Protein AF-A0A645C5Y4-F1 (afdb_monomer_lite)

Foldseek 3Di:
DLVVVVVLVVVLVVVLVCVVVVVDFADQWADAVVPRTDDRDPDPDPPPPRSSVSNSVSSVVNVVVNLVVVQVVVCVPPHVPCSLVSDSVSVVVVVVVVVVVVVD

Structure (mmCIF, N/CA/C/O backbone):
data_AF-A0A645C5Y4-F1
#
_entry.id   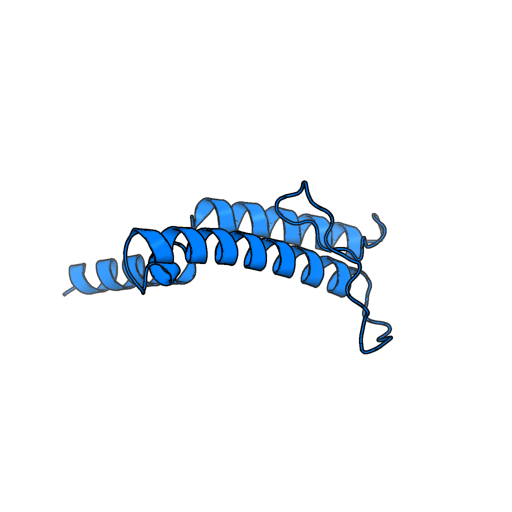AF-A0A645C5Y4-F1
#
loop_
_atom_site.group_PDB
_atom_site.id
_atom_site.type_symbol
_atom_site.label_atom_id
_atom_site.label_alt_id
_atom_site.label_comp_id
_atom_site.label_asym_id
_atom_site.label_entity_id
_atom_site.label_seq_id
_atom_site.pdbx_PDB_ins_code
_atom_site.Cartn_x
_atom_site.Cartn_y
_atom_site.Cartn_z
_atom_site.occupancy
_atom_site.B_iso_or_equiv
_atom_site.auth_seq_id
_atom_site.auth_comp_id
_atom_site.auth_asym_id
_atom_site.auth_atom_id
_atom_site.pdbx_PDB_model_num
ATOM 1 N N . MET A 1 1 ? -1.064 -2.603 11.691 1.00 69.38 1 MET A N 1
ATOM 2 C CA . MET A 1 1 ? -1.500 -2.214 10.328 1.00 69.38 1 MET A CA 1
ATOM 3 C C . MET A 1 1 ? -0.509 -1.294 9.619 1.00 69.38 1 MET A C 1
ATOM 5 O O . MET A 1 1 ? -0.209 -1.562 8.464 1.00 69.38 1 MET A O 1
ATOM 9 N N . LEU A 1 2 ? 0.083 -0.294 10.293 1.00 71.81 2 LEU A N 1
ATOM 10 C CA . LEU A 1 2 ? 1.125 0.561 9.693 1.00 71.81 2 LEU A CA 1
ATOM 11 C C . LEU A 1 2 ? 2.361 -0.224 9.204 1.00 71.81 2 LEU A C 1
ATOM 13 O O . LEU A 1 2 ? 2.830 0.015 8.099 1.00 71.81 2 LEU A O 1
ATOM 17 N N . TRP A 1 3 ? 2.835 -1.208 9.981 1.00 76.25 3 TRP A N 1
ATOM 18 C CA . TRP A 1 3 ? 3.953 -2.077 9.580 1.00 76.25 3 TRP A CA 1
ATOM 19 C C . TRP A 1 3 ? 3.647 -2.897 8.319 1.00 76.25 3 TRP A C 1
ATOM 21 O O . TRP A 1 3 ? 4.447 -2.932 7.394 1.00 76.25 3 TRP A O 1
ATOM 31 N N . TYR A 1 4 ? 2.454 -3.498 8.248 1.00 76.62 4 TYR A N 1
ATOM 32 C CA . TYR A 1 4 ? 2.002 -4.256 7.078 1.00 76.62 4 TYR A CA 1
ATOM 33 C C . TYR A 1 4 ? 1.942 -3.378 5.824 1.00 76.62 4 TYR A C 1
ATOM 35 O O . TYR A 1 4 ? 2.421 -3.788 4.773 1.00 76.62 4 TYR A O 1
ATOM 43 N N . PHE A 1 5 ? 1.422 -2.151 5.949 1.00 77.50 5 PHE A N 1
ATOM 44 C CA . PHE A 1 5 ? 1.404 -1.177 4.857 1.00 77.50 5 PHE A CA 1
ATOM 45 C C . PHE A 1 5 ? 2.816 -0.793 4.403 1.00 77.50 5 PHE A C 1
ATOM 47 O O . PHE A 1 5 ? 3.108 -0.858 3.212 1.00 77.50 5 PHE A O 1
ATOM 54 N N . GLY A 1 6 ? 3.702 -0.447 5.343 1.00 82.69 6 GLY A N 1
ATOM 55 C CA . GLY A 1 6 ? 5.082 -0.068 5.032 1.00 82.69 6 GLY A CA 1
ATOM 56 C C . GLY A 1 6 ? 5.860 -1.188 4.341 1.00 82.69 6 GLY A C 1
ATOM 57 O O . GLY A 1 6 ? 6.521 -0.947 3.333 1.00 82.69 6 GLY A O 1
ATOM 58 N N . LEU A 1 7 ? 5.718 -2.424 4.824 1.00 84.44 7 LEU A N 1
ATOM 59 C CA . LEU A 1 7 ? 6.372 -3.594 4.242 1.00 84.44 7 LEU A CA 1
ATOM 60 C C . LEU A 1 7 ? 5.828 -3.876 2.830 1.00 84.44 7 LEU A C 1
ATOM 62 O O . LEU A 1 7 ? 6.612 -4.037 1.900 1.00 84.44 7 LEU A O 1
ATOM 66 N N . ASN A 1 8 ? 4.504 -3.823 2.627 1.00 82.75 8 ASN A N 1
ATOM 67 C CA . ASN A 1 8 ? 3.892 -3.991 1.302 1.00 82.75 8 ASN A CA 1
ATOM 68 C C . ASN A 1 8 ? 4.369 -2.915 0.311 1.00 82.75 8 ASN A C 1
ATOM 70 O O . ASN A 1 8 ? 4.748 -3.236 -0.813 1.00 82.75 8 ASN A O 1
ATOM 74 N N . LEU A 1 9 ? 4.428 -1.651 0.743 1.00 83.44 9 LEU A N 1
ATOM 75 C CA . LEU A 1 9 ? 4.872 -0.534 -0.091 1.00 83.44 9 LEU A CA 1
ATOM 76 C C . LEU A 1 9 ? 6.347 -0.672 -0.483 1.00 83.44 9 LEU A C 1
ATOM 78 O O . LEU A 1 9 ? 6.689 -0.435 -1.636 1.00 83.44 9 LEU A O 1
ATOM 82 N N . LEU A 1 10 ? 7.206 -1.151 0.419 1.00 86.31 10 LEU A N 1
ATOM 83 C CA . LEU A 1 10 ? 8.612 -1.421 0.112 1.00 86.31 10 LEU A CA 1
ATOM 84 C C . LEU A 1 10 ? 8.760 -2.515 -0.961 1.00 86.31 10 LEU A C 1
ATOM 86 O O . LEU A 1 10 ? 9.517 -2.343 -1.918 1.00 86.31 10 LEU A O 1
ATOM 90 N N . PHE A 1 11 ? 7.968 -3.589 -0.876 1.00 85.81 11 PHE A N 1
ATOM 91 C CA . PHE A 1 11 ? 7.930 -4.635 -1.905 1.00 85.81 11 PHE A CA 1
ATOM 92 C C . PHE A 1 11 ? 7.375 -4.134 -3.248 1.00 85.81 11 PHE A C 1
ATOM 94 O O . PHE A 1 11 ? 7.884 -4.507 -4.309 1.00 85.81 11 PHE A O 1
ATOM 101 N N . ILE A 1 12 ? 6.331 -3.299 -3.235 1.00 86.06 12 ILE A N 1
ATOM 102 C CA . ILE A 1 12 ? 5.749 -2.695 -4.444 1.00 86.06 12 ILE A CA 1
ATOM 103 C C . ILE A 1 12 ? 6.758 -1.769 -5.120 1.00 86.06 12 ILE A C 1
ATOM 105 O O . ILE A 1 12 ? 7.022 -1.929 -6.315 1.00 86.06 12 ILE A O 1
ATOM 109 N N . THR A 1 13 ? 7.384 -0.869 -4.370 1.00 85.62 13 THR A N 1
ATOM 110 C CA . THR A 1 13 ? 8.394 0.053 -4.893 1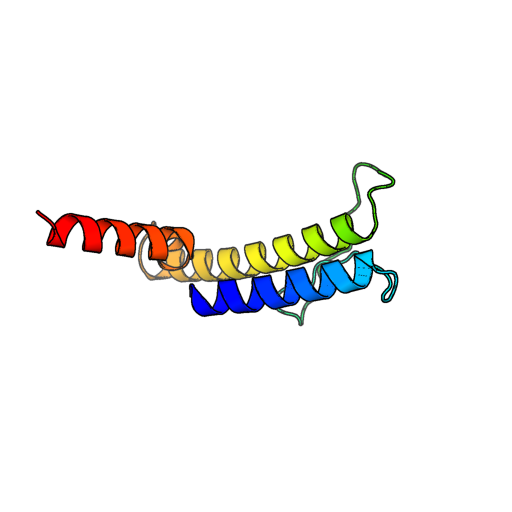.00 85.62 13 THR A CA 1
ATOM 111 C C . THR A 1 13 ? 9.602 -0.704 -5.440 1.00 85.62 13 THR A C 1
ATOM 113 O O . THR A 1 13 ? 9.993 -0.457 -6.576 1.00 85.62 13 THR A O 1
ATOM 116 N N . GLY A 1 14 ? 10.125 -1.701 -4.716 1.00 84.88 14 GLY A N 1
ATOM 117 C CA . GLY A 1 14 ? 11.255 -2.517 -5.180 1.00 84.88 14 GLY A CA 1
ATOM 118 C C . GLY A 1 14 ? 10.978 -3.230 -6.507 1.00 84.88 14 GLY A C 1
ATOM 119 O O . GLY A 1 14 ? 11.775 -3.161 -7.440 1.00 84.88 14 GLY A O 1
ATOM 120 N N . SER A 1 15 ? 9.802 -3.841 -6.641 1.00 82.69 15 SER A N 1
ATOM 121 C CA . SER A 1 15 ? 9.401 -4.484 -7.898 1.00 82.69 15 SER A CA 1
ATOM 122 C C . SER A 1 15 ? 9.159 -3.494 -9.045 1.00 82.69 15 SER A C 1
ATOM 124 O O . SER A 1 15 ? 9.403 -3.812 -10.203 1.00 82.69 15 SER A O 1
ATOM 126 N N . THR A 1 16 ? 8.687 -2.284 -8.731 1.00 84.81 16 THR A N 1
ATOM 127 C CA . THR A 1 16 ? 8.420 -1.242 -9.727 1.00 84.81 16 THR A CA 1
ATOM 128 C C . THR A 1 16 ? 9.732 -0.687 -10.249 1.00 84.81 16 THR A C 1
ATOM 130 O O . THR A 1 16 ? 9.869 -0.506 -11.454 1.00 84.81 16 THR A O 1
ATOM 133 N N . ILE A 1 17 ? 10.724 -0.515 -9.369 1.00 85.25 17 ILE A N 1
ATOM 134 C CA . ILE A 1 17 ? 12.097 -0.180 -9.752 1.00 85.25 17 ILE A CA 1
ATOM 135 C C . ILE A 1 17 ? 12.670 -1.269 -10.671 1.00 85.25 17 ILE A C 1
ATOM 137 O O . ILE A 1 17 ? 13.266 -0.947 -11.691 1.00 85.25 17 ILE A O 1
ATOM 141 N N . GLN A 1 18 ? 12.443 -2.555 -10.384 1.00 82.69 18 GLN A N 1
ATOM 142 C CA . GLN A 1 18 ? 12.911 -3.646 -11.253 1.00 82.69 18 GLN A CA 1
ATOM 143 C C . GLN A 1 18 ? 12.253 -3.653 -12.644 1.00 82.69 18 GLN A C 1
ATOM 145 O O . GLN A 1 18 ? 12.940 -3.932 -13.629 1.00 82.69 18 GLN A O 1
ATOM 150 N N . VAL A 1 19 ? 10.963 -3.312 -12.745 1.00 82.62 19 VAL A N 1
ATOM 151 C CA . VAL A 1 19 ? 10.266 -3.143 -14.036 1.00 82.62 19 VAL A CA 1
ATOM 152 C C . VAL A 1 19 ? 10.761 -1.890 -14.765 1.00 82.62 19 VAL A C 1
ATOM 154 O O . VAL A 1 19 ? 10.978 -1.937 -15.972 1.00 82.62 19 VAL A O 1
ATOM 157 N N . ALA A 1 20 ? 11.012 -0.789 -14.048 1.00 79.56 20 ALA A N 1
ATOM 158 C CA . ALA A 1 20 ? 11.582 0.433 -14.622 1.00 79.56 20 ALA A CA 1
ATOM 159 C C . ALA A 1 20 ? 13.009 0.219 -15.161 1.00 79.56 20 ALA A C 1
ATOM 161 O O . ALA A 1 20 ? 13.371 0.789 -16.184 1.00 79.56 20 ALA A O 1
ATOM 162 N N . LEU A 1 21 ? 13.795 -0.651 -14.517 1.00 83.38 21 LEU A N 1
ATOM 163 C CA . LEU A 1 21 ? 15.125 -1.080 -14.970 1.00 83.38 21 LEU A CA 1
ATOM 164 C C . LEU A 1 21 ? 15.080 -2.123 -16.106 1.00 83.38 21 LEU A C 1
ATOM 166 O O . LEU A 1 21 ? 16.127 -2.636 -16.495 1.00 83.38 21 LEU A O 1
ATOM 170 N N . GLY A 1 22 ? 13.894 -2.493 -16.606 1.00 76.94 22 GLY A N 1
ATOM 171 C CA . GLY A 1 22 ? 13.728 -3.456 -17.700 1.00 76.94 22 GLY A CA 1
ATOM 172 C C . GLY A 1 22 ? 14.086 -4.904 -17.344 1.00 76.94 22 GLY A C 1
ATOM 173 O O . GLY A 1 22 ? 14.169 -5.750 -18.230 1.00 76.94 22 GLY A O 1
ATOM 174 N N . ARG A 1 23 ?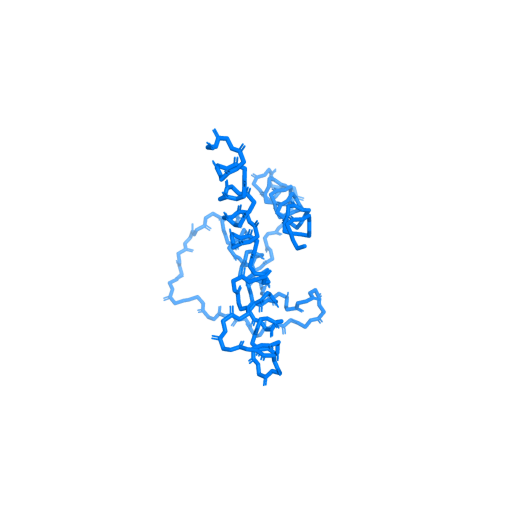 14.296 -5.221 -16.058 1.00 73.81 23 ARG A N 1
ATOM 175 C CA . ARG A 1 23 ? 14.676 -6.576 -15.609 1.00 73.81 23 ARG A CA 1
ATOM 176 C C . ARG A 1 23 ? 13.481 -7.532 -15.501 1.00 73.81 23 ARG A C 1
ATOM 178 O O . ARG A 1 23 ? 13.694 -8.728 -15.332 1.00 73.81 23 ARG A O 1
ATOM 185 N N . MET A 1 24 ? 12.248 -7.022 -15.577 1.00 66.31 24 MET A N 1
ATOM 186 C CA . MET A 1 24 ? 11.002 -7.799 -15.527 1.00 66.31 24 MET A CA 1
ATOM 187 C C . MET A 1 24 ? 9.922 -7.189 -16.426 1.00 66.31 24 MET A C 1
ATOM 189 O O . MET A 1 24 ? 9.775 -5.969 -16.490 1.00 66.31 24 MET A O 1
ATOM 193 N N . SER A 1 25 ? 9.133 -8.047 -17.078 1.00 71.88 25 SER A N 1
ATOM 194 C CA . SER A 1 25 ? 7.936 -7.654 -17.825 1.00 71.88 25 SER A CA 1
ATOM 195 C C . SER A 1 25 ? 6.812 -7.218 -16.878 1.00 71.88 25 SER A C 1
ATOM 197 O O . SER A 1 25 ? 6.608 -7.800 -15.810 1.00 71.88 25 SER A O 1
ATOM 199 N N . ALA A 1 26 ? 6.072 -6.171 -17.258 1.00 66.88 26 ALA A N 1
ATOM 200 C CA . ALA A 1 26 ? 4.929 -5.707 -16.479 1.00 66.88 26 ALA A CA 1
ATOM 201 C C . ALA A 1 26 ? 3.799 -6.742 -16.519 1.00 66.88 26 ALA A C 1
ATOM 203 O O . ALA A 1 26 ? 3.398 -7.196 -17.587 1.00 66.88 26 ALA A O 1
ATOM 204 N N . MET A 1 27 ? 3.275 -7.097 -15.345 1.00 66.69 27 MET A N 1
ATOM 205 C CA . MET A 1 27 ? 2.097 -7.953 -15.192 1.00 66.69 27 MET A CA 1
ATOM 206 C C . MET A 1 27 ? 0.857 -7.061 -14.997 1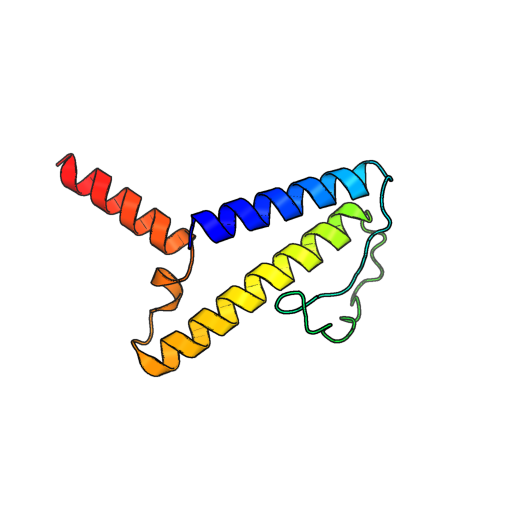.00 66.69 27 MET A C 1
ATOM 208 O O . MET A 1 27 ? 0.724 -6.467 -13.924 1.00 66.69 27 MET A O 1
ATOM 212 N N . PRO A 1 28 ? -0.040 -6.923 -15.995 1.00 66.94 28 PRO A N 1
ATOM 213 C CA . PRO A 1 28 ? -1.138 -5.958 -15.962 1.00 66.94 28 PRO A CA 1
ATOM 214 C C . PRO A 1 28 ? -2.440 -6.552 -15.393 1.00 66.94 28 PRO A C 1
ATOM 216 O O . PRO A 1 28 ? -3.509 -6.411 -15.980 1.00 66.94 28 PRO A O 1
ATOM 219 N N . TYR A 1 29 ? -2.373 -7.276 -14.276 1.00 67.62 29 TYR A N 1
ATOM 220 C CA . TYR A 1 29 ? -3.565 -7.864 -13.656 1.00 67.62 29 TYR A CA 1
ATOM 221 C C . TYR A 1 29 ? -3.572 -7.673 -12.137 1.00 67.62 29 TYR A C 1
ATOM 223 O O . TYR A 1 29 ? -2.538 -7.730 -11.469 1.00 67.62 29 TYR A O 1
ATOM 231 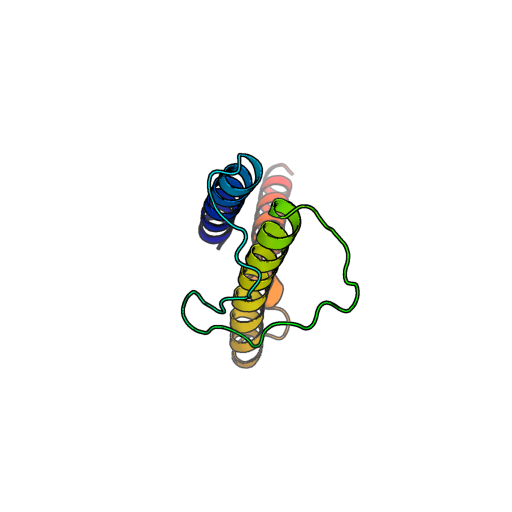N N . ILE A 1 30 ? -4.765 -7.458 -11.577 1.00 69.44 30 ILE A N 1
ATOM 232 C CA . ILE A 1 30 ? -4.979 -7.363 -10.131 1.00 69.44 30 ILE A CA 1
ATOM 233 C C . ILE A 1 30 ? -5.025 -8.778 -9.546 1.00 69.44 30 ILE A C 1
ATOM 235 O O . ILE A 1 30 ? -5.842 -9.601 -9.955 1.00 69.44 30 ILE A O 1
ATOM 239 N N . ARG A 1 31 ? -4.192 -9.052 -8.538 1.00 69.69 31 ARG A N 1
ATOM 240 C CA . ARG A 1 31 ? -4.320 -10.250 -7.696 1.00 69.69 31 ARG A CA 1
ATOM 241 C C . ARG A 1 31 ? -4.898 -9.871 -6.349 1.00 69.69 31 ARG A C 1
ATOM 243 O O . ARG A 1 31 ? -4.187 -9.342 -5.503 1.00 69.69 31 ARG A O 1
ATOM 250 N N . LEU A 1 32 ? -6.158 -10.196 -6.111 1.00 68.31 32 LEU A N 1
ATOM 251 C CA . LEU A 1 32 ? -6.733 -10.039 -4.789 1.00 68.31 32 LEU A CA 1
ATOM 252 C C . LEU A 1 32 ? -6.059 -11.009 -3.804 1.00 68.31 32 LEU A C 1
ATOM 254 O O . LEU A 1 32 ? -6.012 -12.215 -4.045 1.00 68.31 32 LEU A O 1
ATOM 258 N N . PHE A 1 33 ? -5.528 -10.473 -2.696 1.00 62.56 33 PHE A N 1
ATOM 259 C CA . PHE A 1 33 ? -4.876 -11.251 -1.630 1.00 62.56 33 PHE A CA 1
ATOM 260 C C . PHE A 1 33 ? -3.782 -12.208 -2.133 1.00 62.56 33 PHE A C 1
ATOM 262 O O . PHE A 1 33 ? -3.598 -13.281 -1.573 1.00 62.56 33 PHE A O 1
ATOM 269 N N . ILE A 1 34 ? -3.057 -11.849 -3.200 1.00 61.81 34 ILE A N 1
ATOM 270 C CA . ILE A 1 34 ? -2.034 -12.707 -3.832 1.00 61.81 34 ILE A CA 1
ATOM 271 C C . ILE A 1 34 ? -2.593 -13.972 -4.534 1.00 61.81 34 ILE A C 1
ATOM 273 O O . ILE A 1 34 ? -1.919 -14.484 -5.427 1.00 61.81 34 ILE A O 1
ATOM 277 N N . ALA A 1 35 ? -3.802 -14.440 -4.190 1.00 52.88 35 ALA A N 1
ATOM 278 C CA . ALA A 1 35 ? -4.333 -15.761 -4.545 1.00 52.88 35 ALA A CA 1
ATOM 279 C C . ALA A 1 35 ? -5.466 -15.757 -5.588 1.00 52.88 35 ALA A C 1
ATOM 281 O O . ALA A 1 35 ? -5.596 -16.726 -6.331 1.00 52.88 35 ALA A O 1
ATOM 282 N N . ILE A 1 36 ? -6.277 -14.697 -5.677 1.00 67.38 36 ILE A N 1
ATOM 283 C CA . ILE A 1 36 ? -7.432 -14.659 -6.588 1.00 67.38 36 ILE A CA 1
ATOM 284 C C . ILE A 1 36 ? -7.128 -13.668 -7.723 1.00 67.38 36 ILE A C 1
ATOM 286 O O . ILE A 1 36 ? -7.111 -12.458 -7.473 1.00 67.38 36 ILE A O 1
ATOM 290 N N . PRO A 1 37 ? -6.850 -14.125 -8.959 1.00 63.66 37 PRO A N 1
ATOM 291 C CA . PRO A 1 37 ? -6.738 -13.225 -10.100 1.00 63.66 37 PRO A CA 1
ATOM 292 C C . PRO A 1 37 ? -8.119 -12.627 -10.384 1.00 63.66 37 PRO A C 1
ATOM 294 O O . PRO A 1 37 ? -9.073 -13.352 -10.660 1.00 63.66 37 PRO A O 1
ATOM 297 N N . LEU A 1 38 ? -8.244 -11.305 -10.270 1.00 65.81 38 LEU A N 1
ATOM 298 C CA . LEU A 1 38 ? -9.468 -10.615 -10.662 1.00 65.81 38 LEU A CA 1
ATOM 299 C C . LEU A 1 38 ? -9.471 -10.440 -12.187 1.00 65.81 38 LEU A C 1
ATOM 301 O O . LEU A 1 38 ? -8.407 -10.325 -12.798 1.00 65.81 38 LEU A O 1
ATOM 305 N N . PHE A 1 39 ? -10.669 -10.432 -12.778 1.00 58.91 39 PHE A N 1
ATOM 306 C CA . PHE A 1 39 ? -10.908 -10.262 -14.214 1.00 58.91 39 PHE A CA 1
ATOM 307 C C . PHE A 1 39 ? -10.018 -9.147 -14.802 1.00 58.91 39 PHE A C 1
ATOM 309 O O . PHE A 1 39 ? -9.886 -8.101 -14.154 1.00 58.91 39 PHE A O 1
ATOM 316 N N . PRO A 1 40 ? -9.396 -9.341 -15.984 1.00 64.56 40 PRO A N 1
ATOM 317 C CA . PRO A 1 40 ? -8.579 -8.306 -16.608 1.00 64.56 40 PRO A CA 1
ATOM 318 C C . PRO A 1 40 ? -9.437 -7.055 -16.779 1.00 64.56 40 PRO A C 1
ATOM 320 O O . PRO A 1 40 ? -10.429 -7.066 -17.506 1.00 64.56 40 PRO A O 1
ATOM 323 N N . LEU A 1 41 ? -9.097 -5.995 -16.044 1.00 64.12 41 LEU A N 1
ATOM 324 C CA . LEU A 1 41 ? -9.868 -4.766 -16.096 1.00 64.12 41 LEU A CA 1
ATOM 325 C C . LEU A 1 41 ? -9.662 -4.162 -17.492 1.00 64.12 41 LEU A C 1
ATOM 327 O O . LEU A 1 41 ? -8.511 -3.876 -17.837 1.00 64.12 41 LEU A O 1
ATOM 331 N N . PRO A 1 42 ? -10.721 -3.996 -18.306 1.00 64.00 42 PRO A N 1
ATOM 332 C CA . PRO A 1 42 ? -10.567 -3.433 -19.636 1.00 64.00 42 PRO A CA 1
ATOM 333 C C . PRO A 1 42 ? -10.023 -2.011 -19.493 1.00 64.00 42 PRO A C 1
ATOM 335 O O . PRO A 1 42 ? -10.631 -1.162 -18.838 1.00 64.00 42 PRO A O 1
ATOM 338 N N . GLN A 1 43 ? -8.845 -1.755 -20.062 1.00 63.84 43 GLN A N 1
ATOM 339 C CA . GLN A 1 43 ? -8.300 -0.406 -20.108 1.00 63.84 43 GLN A CA 1
ATOM 340 C C . GLN A 1 43 ? -9.195 0.455 -21.000 1.00 63.84 43 GLN A C 1
ATOM 342 O O . GLN A 1 43 ? -9.249 0.258 -22.209 1.00 63.84 43 GLN A O 1
ATOM 347 N N . LEU A 1 44 ? -9.890 1.417 -20.387 1.00 66.06 44 LEU A N 1
ATOM 348 C CA . LEU A 1 44 ? -10.798 2.331 -21.085 1.00 66.06 44 LEU A CA 1
ATOM 349 C C . LEU A 1 44 ? -10.058 3.290 -22.037 1.00 66.06 44 LEU A C 1
ATOM 351 O O . LEU A 1 44 ? -10.654 3.802 -22.977 1.00 66.06 44 LEU A O 1
ATOM 355 N N . LEU A 1 45 ? -8.759 3.512 -21.802 1.00 64.00 45 LEU A N 1
ATOM 356 C CA . LEU A 1 45 ? -7.845 4.167 -22.732 1.00 64.00 45 LEU A CA 1
ATOM 357 C C . LEU A 1 45 ? -6.682 3.212 -23.043 1.00 64.00 45 LEU A C 1
ATOM 359 O O . LEU A 1 45 ? -5.999 2.792 -22.098 1.00 64.00 45 LEU A O 1
ATOM 363 N N . PRO A 1 46 ? -6.382 2.932 -24.326 1.00 61.91 46 PRO A N 1
ATOM 364 C CA . PRO A 1 46 ? -5.125 2.323 -24.746 1.00 61.91 46 PRO A CA 1
ATOM 365 C C . PRO A 1 46 ? -4.016 3.379 -24.646 1.00 61.91 46 PRO A C 1
ATOM 367 O O . PRO A 1 46 ? -3.426 3.795 -25.635 1.00 61.91 46 PRO A O 1
ATOM 370 N N . ALA A 1 47 ? -3.790 3.898 -23.442 1.00 58.06 47 ALA A N 1
ATOM 371 C CA . ALA A 1 47 ? -2.672 4.778 -23.186 1.00 58.06 47 ALA A CA 1
ATOM 372 C C . ALA A 1 47 ? -1.415 3.910 -23.142 1.00 58.06 47 ALA A C 1
ATOM 374 O O . ALA A 1 47 ? -1.321 2.986 -22.330 1.00 58.06 47 ALA A O 1
ATOM 375 N N . GLU A 1 48 ? -0.455 4.244 -23.995 1.00 64.19 48 GLU A N 1
ATOM 376 C CA . GLU A 1 48 ? 0.946 3.809 -24.013 1.00 64.19 48 GLU A CA 1
ATOM 377 C C . GLU A 1 48 ? 1.707 4.268 -22.750 1.00 64.19 48 GLU A C 1
ATOM 379 O O . GLU A 1 48 ? 2.819 4.792 -22.784 1.00 64.19 48 GLU A O 1
ATOM 384 N N . ALA A 1 49 ? 1.075 4.091 -21.589 1.00 67.44 49 ALA A N 1
ATOM 385 C CA . ALA A 1 49 ? 1.647 4.399 -20.302 1.00 67.44 49 ALA A CA 1
ATOM 386 C C . ALA A 1 49 ? 2.871 3.504 -20.075 1.00 67.44 49 ALA A C 1
ATOM 388 O O . ALA A 1 49 ? 2.846 2.306 -20.384 1.00 67.44 49 ALA A O 1
ATOM 389 N N . PRO A 1 50 ? 3.947 4.058 -19.501 1.00 75.38 50 PRO A N 1
ATOM 390 C CA . PRO A 1 50 ? 5.160 3.298 -19.302 1.00 75.38 50 PRO A CA 1
ATOM 391 C C . PRO A 1 50 ? 4.882 2.104 -18.380 1.00 75.38 50 PRO A C 1
ATOM 393 O O . PRO A 1 50 ? 4.188 2.216 -17.366 1.00 75.38 50 PRO A O 1
ATOM 396 N N . ALA A 1 51 ? 5.434 0.944 -18.740 1.00 78.44 51 ALA A N 1
ATOM 397 C CA . ALA A 1 51 ? 5.117 -0.354 -18.141 1.00 78.44 51 ALA A CA 1
ATOM 398 C C . ALA A 1 51 ? 5.267 -0.385 -16.603 1.00 78.44 51 ALA A C 1
ATOM 400 O O . ALA A 1 51 ? 4.521 -1.083 -15.910 1.00 78.44 51 ALA A O 1
ATOM 401 N N . PHE A 1 52 ? 6.183 0.421 -16.051 1.00 78.38 52 PHE A N 1
ATOM 402 C CA . PHE A 1 52 ? 6.360 0.568 -14.605 1.00 78.38 52 PHE A CA 1
ATOM 403 C C . PHE A 1 52 ? 5.129 1.181 -13.922 1.00 78.38 52 PHE A C 1
ATOM 405 O O . PHE A 1 52 ? 4.761 0.750 -12.832 1.00 78.38 52 PHE A O 1
ATOM 412 N N . LEU A 1 53 ? 4.479 2.160 -14.557 1.00 79.81 53 LEU A N 1
ATOM 413 C CA . LEU A 1 53 ? 3.350 2.898 -13.994 1.00 79.81 53 LEU A CA 1
ATOM 414 C C . LEU A 1 53 ? 2.095 2.023 -13.967 1.00 79.81 53 LEU A C 1
ATOM 416 O O . LEU A 1 53 ? 1.349 2.035 -12.988 1.00 79.81 53 LEU A O 1
ATOM 420 N N . MET A 1 54 ? 1.918 1.204 -15.006 1.00 78.69 54 MET A N 1
ATOM 421 C CA . MET A 1 54 ? 0.871 0.183 -15.064 1.00 78.69 54 MET A CA 1
ATOM 422 C C . MET A 1 54 ? 1.069 -0.855 -13.958 1.00 78.69 54 MET A C 1
ATOM 424 O O . MET A 1 54 ? 0.166 -1.125 -13.174 1.00 78.69 54 MET A O 1
ATOM 428 N N . HIS A 1 55 ? 2.280 -1.390 -13.819 1.00 79.75 55 HIS A N 1
ATOM 429 C CA . HIS A 1 55 ? 2.574 -2.368 -12.774 1.00 79.75 55 HIS A CA 1
ATOM 430 C C . HIS A 1 55 ? 2.415 -1.792 -11.352 1.00 79.75 55 HIS A C 1
ATOM 432 O O . HIS A 1 55 ? 1.889 -2.463 -10.459 1.00 79.75 55 HIS A O 1
ATOM 438 N N . LEU A 1 56 ? 2.823 -0.537 -11.141 1.00 84.00 56 LEU A N 1
ATOM 439 C CA . LEU A 1 56 ? 2.659 0.181 -9.879 1.00 84.00 56 LEU A CA 1
ATOM 440 C C . LEU A 1 56 ? 1.178 0.318 -9.510 1.00 84.00 56 LEU A C 1
ATOM 442 O O . LEU A 1 56 ? 0.778 -0.050 -8.402 1.00 84.00 56 LEU A O 1
ATOM 446 N N . SER A 1 57 ? 0.364 0.820 -10.441 1.00 82.06 57 SER A N 1
ATOM 447 C CA . SER A 1 57 ? -1.051 1.103 -10.199 1.00 82.06 57 SER A CA 1
ATOM 448 C C . SER A 1 57 ? -1.832 -0.167 -9.867 1.00 82.06 57 SER A C 1
ATOM 450 O O . SER A 1 57 ? -2.546 -0.182 -8.864 1.00 82.06 57 SER A O 1
ATOM 452 N N . TYR A 1 58 ? -1.619 -1.266 -10.600 1.00 80.44 58 TYR A N 1
ATOM 453 C CA . TYR A 1 58 ? -2.270 -2.551 -10.320 1.00 80.44 58 TYR A CA 1
ATOM 454 C C . TYR A 1 58 ? -1.953 -3.095 -8.918 1.00 80.44 58 TYR A C 1
ATOM 456 O O . TYR A 1 58 ? -2.840 -3.606 -8.226 1.00 80.44 58 TYR A O 1
ATOM 464 N N . ARG A 1 59 ? -0.707 -2.947 -8.454 1.00 82.44 59 ARG A N 1
ATOM 465 C CA . ARG A 1 59 ? -0.288 -3.405 -7.119 1.00 82.44 59 ARG A CA 1
ATOM 466 C C . ARG A 1 59 ? -0.849 -2.538 -6.000 1.00 82.44 59 ARG A C 1
ATOM 468 O O . ARG A 1 59 ? -1.301 -3.072 -4.987 1.00 82.44 59 ARG A O 1
ATOM 475 N N . PHE A 1 60 ? -0.873 -1.223 -6.197 1.00 82.81 60 PHE A N 1
ATOM 476 C CA . PHE A 1 60 ? -1.535 -0.310 -5.268 1.00 82.81 60 PHE A CA 1
ATOM 477 C C . PHE A 1 60 ? -3.034 -0.590 -5.174 1.00 82.81 60 PHE A C 1
ATOM 479 O O . PHE A 1 60 ? -3.575 -0.639 -4.069 1.00 82.81 60 PHE A O 1
ATOM 486 N N . TYR A 1 61 ? -3.692 -0.848 -6.305 1.00 83.25 61 TYR A N 1
ATOM 487 C CA . TYR A 1 61 ? -5.118 -1.163 -6.332 1.00 83.25 61 TYR A CA 1
ATOM 488 C C . TYR A 1 61 ? -5.433 -2.454 -5.574 1.00 83.25 61 TYR A C 1
ATOM 490 O O . TYR A 1 61 ? -6.357 -2.491 -4.766 1.00 83.25 61 TYR A O 1
ATOM 498 N N . SER A 1 62 ? -4.617 -3.494 -5.765 1.00 82.69 62 SER A N 1
ATOM 499 C CA . SER A 1 62 ? -4.712 -4.745 -5.004 1.00 82.69 62 SER A CA 1
ATOM 500 C C . SER A 1 62 ? -4.600 -4.522 -3.489 1.00 82.69 62 SER A C 1
ATOM 502 O O . SER A 1 62 ? -5.339 -5.124 -2.707 1.00 82.69 62 SER A O 1
ATOM 504 N N . MET A 1 63 ? -3.666 -3.666 -3.068 1.00 80.50 63 MET A N 1
ATOM 505 C CA . MET A 1 63 ? -3.409 -3.361 -1.660 1.00 80.50 63 MET A CA 1
ATOM 506 C C . MET A 1 63 ? -4.553 -2.545 -1.036 1.00 80.50 63 MET A C 1
ATOM 508 O O . MET A 1 63 ? -5.005 -2.847 0.067 1.00 80.50 63 MET A O 1
ATOM 512 N N . MET A 1 64 ? -5.092 -1.574 -1.776 1.00 81.44 64 MET A N 1
ATOM 513 C CA . MET A 1 64 ? -6.298 -0.832 -1.396 1.00 81.44 64 MET A CA 1
ATOM 514 C C . MET A 1 64 ? -7.495 -1.777 -1.240 1.00 81.44 64 MET A C 1
ATOM 516 O O . MET A 1 64 ? -8.103 -1.806 -0.171 1.00 81.44 64 MET A O 1
ATOM 520 N N . LEU A 1 65 ? -7.771 -2.615 -2.247 1.00 83.25 65 LEU A N 1
ATOM 521 C CA . LEU A 1 65 ? -8.927 -3.516 -2.261 1.00 83.25 65 LEU A CA 1
ATOM 522 C C . LEU A 1 65 ? -8.945 -4.460 -1.051 1.00 83.25 65 LEU A C 1
ATOM 524 O O . LEU A 1 65 ? -9.984 -4.621 -0.410 1.00 83.25 65 LEU A O 1
ATOM 528 N N . SER A 1 66 ? -7.801 -5.059 -0.703 1.00 82.25 66 SER A N 1
ATOM 529 C CA . SER A 1 66 ? -7.713 -5.971 0.444 1.00 82.25 66 SER A CA 1
ATOM 530 C C . SER A 1 66 ? -7.998 -5.251 1.766 1.00 82.25 66 SER A C 1
ATOM 532 O O . SER A 1 66 ? -8.745 -5.771 2.598 1.00 82.25 66 SER A O 1
ATOM 534 N N . THR A 1 67 ? -7.491 -4.025 1.944 1.00 79.75 67 THR A N 1
ATOM 535 C CA . THR A 1 67 ? -7.782 -3.221 3.143 1.00 79.75 67 THR A CA 1
ATOM 536 C C . THR A 1 67 ? -9.238 -2.765 3.202 1.00 79.75 67 THR A C 1
ATOM 538 O O . THR A 1 67 ? -9.827 -2.775 4.284 1.00 79.75 67 THR A O 1
ATOM 541 N N . THR A 1 68 ? -9.852 -2.440 2.061 1.00 82.56 68 THR A N 1
ATOM 542 C CA . THR A 1 68 ? -11.273 -2.085 1.976 1.00 82.56 68 THR A CA 1
ATOM 543 C C . THR A 1 68 ? -12.161 -3.271 2.334 1.00 82.56 68 THR A C 1
ATOM 545 O O . THR A 1 68 ? -13.095 -3.101 3.111 1.00 82.56 68 THR A O 1
ATOM 548 N N . ILE A 1 69 ? -11.854 -4.477 1.847 1.00 85.69 69 ILE A N 1
ATOM 549 C CA . ILE A 1 69 ? -12.618 -5.689 2.184 1.00 85.69 69 ILE A CA 1
ATOM 550 C C . ILE A 1 69 ? -12.562 -5.956 3.691 1.00 85.69 69 ILE A C 1
ATOM 552 O O . ILE A 1 69 ? -13.607 -6.120 4.319 1.00 85.69 69 ILE A O 1
ATOM 556 N N . ILE A 1 70 ? -11.368 -5.922 4.295 1.00 84.56 70 ILE A N 1
ATOM 557 C CA . ILE A 1 70 ? -11.212 -6.100 5.750 1.00 84.56 70 ILE A CA 1
ATOM 558 C C . ILE A 1 70 ? -11.999 -5.022 6.510 1.00 84.56 70 ILE A C 1
ATOM 560 O O . ILE A 1 70 ? -12.705 -5.327 7.473 1.00 84.56 70 ILE A O 1
ATOM 564 N N . ALA A 1 71 ? -11.913 -3.765 6.068 1.00 79.38 71 ALA A N 1
ATOM 565 C CA . ALA A 1 71 ? -12.615 -2.652 6.695 1.00 79.38 71 ALA A CA 1
ATOM 566 C C . ALA A 1 71 ? -14.144 -2.790 6.604 1.00 79.38 71 ALA A C 1
ATOM 568 O O . ALA A 1 71 ? -14.828 -2.526 7.592 1.00 79.38 71 ALA A O 1
ATOM 569 N N . VAL A 1 72 ? -14.684 -3.229 5.462 1.00 85.69 72 VAL A N 1
ATOM 570 C CA . VAL A 1 72 ? -16.126 -3.458 5.264 1.00 85.69 72 VAL A CA 1
ATOM 571 C C . VAL A 1 72 ? -16.620 -4.594 6.157 1.00 85.69 72 VAL A C 1
ATOM 573 O O . VAL A 1 72 ? -17.632 -4.431 6.842 1.00 85.69 72 VAL A O 1
ATOM 576 N N . VAL A 1 73 ? -15.884 -5.709 6.214 1.00 86.44 73 VAL A N 1
ATOM 577 C CA . VAL A 1 73 ? -16.237 -6.856 7.066 1.00 86.44 73 VAL A CA 1
ATOM 578 C C . VAL A 1 73 ? -16.262 -6.446 8.541 1.00 86.44 73 VAL A C 1
ATOM 580 O O . VAL A 1 73 ? -17.261 -6.676 9.223 1.00 86.44 73 VAL A O 1
ATOM 583 N N . LEU A 1 74 ? -15.222 -5.761 9.033 1.00 81.38 74 LEU A N 1
ATOM 584 C CA . LEU A 1 74 ? -15.201 -5.280 10.421 1.00 81.38 74 LEU A CA 1
ATOM 585 C C . LEU A 1 74 ? -16.275 -4.214 10.688 1.00 81.38 74 LEU A C 1
ATOM 587 O O . LEU A 1 74 ? -16.831 -4.170 11.788 1.00 81.38 74 LEU A O 1
ATOM 591 N N . SER A 1 75 ? -16.582 -3.353 9.710 1.00 82.38 75 SER A N 1
ATOM 592 C CA . SER A 1 75 ? -17.597 -2.301 9.862 1.00 82.38 75 SER A CA 1
ATOM 593 C C . SER A 1 75 ? -18.991 -2.880 10.075 1.00 82.38 75 SER A C 1
ATOM 595 O O . SER A 1 75 ? -19.803 -2.263 10.763 1.00 82.38 75 SER A O 1
ATOM 597 N N . ARG A 1 76 ? -19.273 -4.053 9.497 1.00 81.44 76 ARG A N 1
ATOM 598 C CA . ARG A 1 76 ? -20.549 -4.757 9.662 1.00 81.44 76 ARG A CA 1
ATOM 599 C C . ARG A 1 76 ? -20.736 -5.344 11.064 1.00 81.44 76 ARG A C 1
ATOM 601 O O . ARG A 1 76 ? -21.877 -5.540 11.465 1.00 81.44 76 ARG A O 1
ATOM 608 N N . ILE A 1 77 ? -19.644 -5.634 11.774 1.00 84.31 77 ILE A N 1
ATOM 609 C CA . ILE A 1 77 ? -19.653 -6.347 13.061 1.00 84.31 77 ILE A CA 1
ATOM 610 C C . ILE A 1 77 ? -19.525 -5.382 14.247 1.00 84.31 77 ILE A C 1
ATOM 612 O O . ILE A 1 77 ? -20.228 -5.542 15.238 1.00 84.31 77 ILE A O 1
ATOM 616 N N . TYR A 1 78 ? -18.639 -4.382 14.165 1.00 74.88 78 TYR A N 1
ATOM 617 C CA . TYR A 1 78 ? -18.257 -3.578 15.333 1.00 74.88 78 TYR A CA 1
ATOM 618 C C . TYR A 1 78 ? -18.926 -2.197 15.390 1.00 74.88 78 TYR A C 1
ATOM 620 O O . TYR A 1 78 ? -19.725 -1.929 16.284 1.00 74.88 78 TYR A O 1
ATOM 628 N N . ARG A 1 79 ? -18.567 -1.268 14.493 1.00 71.75 79 ARG A N 1
ATOM 629 C CA . ARG A 1 79 ? -19.048 0.130 14.509 1.00 71.75 79 ARG A CA 1
ATOM 630 C C . ARG A 1 79 ? -18.953 0.759 13.108 1.00 71.75 79 ARG A C 1
ATOM 632 O O . ARG A 1 79 ? -17.968 0.499 12.413 1.00 71.75 79 ARG A O 1
ATOM 639 N N . PRO A 1 80 ? -19.857 1.691 12.735 1.00 62.34 80 PRO A N 1
ATOM 640 C CA . PRO A 1 80 ? -19.938 2.305 11.395 1.00 62.34 80 PRO A CA 1
ATOM 641 C C . PRO A 1 80 ? -18.788 3.275 11.016 1.00 62.34 80 PRO A C 1
ATOM 643 O O . PRO A 1 80 ? -18.934 4.108 10.127 1.00 62.34 80 PRO A O 1
ATOM 646 N N . ARG A 1 81 ? -17.626 3.204 11.680 1.00 71.00 81 ARG A N 1
ATOM 647 C CA . ARG A 1 81 ? -16.438 4.051 11.429 1.00 71.00 81 ARG A CA 1
ATOM 648 C C . ARG A 1 81 ? -15.118 3.297 11.647 1.00 71.00 81 ARG A C 1
ATOM 650 O O . ARG A 1 81 ? -14.076 3.912 11.874 1.00 71.00 81 ARG A O 1
ATOM 657 N N . ILE A 1 82 ? -15.121 1.965 11.591 1.00 7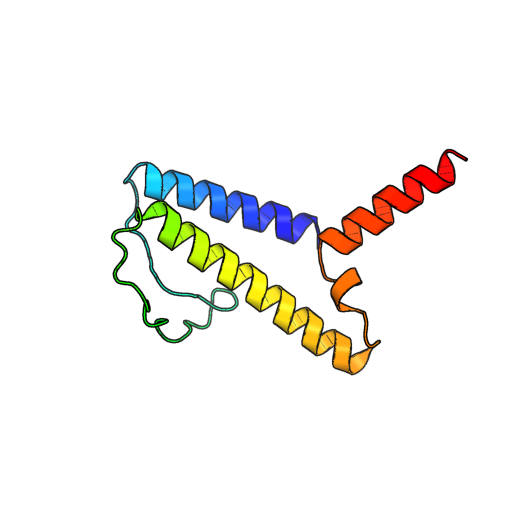6.12 82 ILE A N 1
ATOM 658 C CA . ILE A 1 82 ? -13.904 1.184 11.872 1.00 76.12 82 ILE A CA 1
ATOM 659 C C . ILE A 1 82 ? -12.867 1.245 10.744 1.00 76.12 82 ILE A C 1
ATOM 661 O O . ILE A 1 82 ? -11.687 0.976 10.962 1.00 76.12 82 ILE A O 1
ATOM 665 N N . TRP A 1 83 ? -13.287 1.706 9.563 1.00 70.00 83 TRP A N 1
ATOM 666 C CA . TRP A 1 83 ? -12.419 2.006 8.427 1.00 70.00 83 TRP A CA 1
ATOM 667 C C . TRP A 1 83 ? -11.211 2.892 8.792 1.00 70.00 83 TRP A C 1
ATOM 669 O O . TRP A 1 83 ? -10.128 2.699 8.253 1.00 70.00 83 TRP A O 1
ATOM 679 N N . CYS A 1 84 ? -11.345 3.789 9.776 1.00 72.12 84 CYS A N 1
ATOM 680 C CA . CYS A 1 84 ? -10.306 4.706 10.234 1.00 72.12 84 CYS A CA 1
ATOM 681 C C . CYS A 1 84 ? -9.313 4.004 11.165 1.00 72.12 84 CYS A C 1
ATOM 683 O O . CYS A 1 84 ? -8.151 4.383 11.200 1.00 72.12 84 CYS A O 1
ATOM 685 N N . ALA A 1 85 ? -9.746 2.982 11.906 1.00 70.12 85 ALA A N 1
ATOM 686 C CA . ALA A 1 85 ? -8.873 2.204 12.783 1.00 70.12 85 ALA A CA 1
ATOM 687 C C . ALA A 1 85 ? -8.054 1.165 11.997 1.00 70.12 85 ALA A C 1
ATOM 689 O O . ALA A 1 85 ? -6.913 0.871 12.348 1.00 70.12 85 ALA A O 1
ATOM 690 N N . VAL A 1 86 ? -8.627 0.631 10.914 1.00 73.19 86 VAL A N 1
ATOM 691 C CA . VAL A 1 86 ? -7.946 -0.309 10.011 1.00 73.19 86 VAL A CA 1
ATOM 692 C C . VAL A 1 86 ? -7.040 0.426 9.015 1.00 73.19 86 VAL A C 1
ATOM 694 O O . VAL A 1 86 ? -5.973 -0.085 8.667 1.00 73.19 86 VAL A O 1
ATOM 697 N N . CYS A 1 87 ? -7.416 1.640 8.592 1.00 75.19 87 CYS A N 1
ATOM 698 C CA . CYS A 1 87 ? -6.613 2.454 7.685 1.00 75.19 87 CYS A CA 1
ATOM 699 C C . CYS A 1 87 ? -5.311 2.940 8.359 1.00 75.19 87 CYS A C 1
ATOM 701 O O . CYS A 1 87 ? -5.352 3.519 9.451 1.00 75.19 87 CYS A O 1
ATOM 703 N N . PRO A 1 88 ? -4.143 2.787 7.704 1.00 72.25 88 PRO A N 1
ATOM 704 C CA . PRO A 1 88 ? -2.862 3.242 8.246 1.00 72.25 88 PRO A CA 1
ATOM 705 C C . PRO A 1 88 ? -2.828 4.755 8.511 1.00 72.25 88 PRO A C 1
ATOM 707 O O . PRO A 1 88 ? -2.202 5.178 9.481 1.00 72.25 88 PRO A O 1
ATOM 710 N N . VAL A 1 89 ? -3.546 5.559 7.716 1.00 79.06 89 VAL A N 1
ATOM 711 C CA . VAL A 1 89 ? -3.644 7.018 7.904 1.00 79.06 89 VAL A CA 1
ATOM 712 C C . VAL A 1 89 ? -4.338 7.355 9.221 1.00 79.06 89 VAL A C 1
ATOM 714 O O . VAL A 1 89 ? -3.850 8.192 9.971 1.00 79.06 89 VAL A O 1
ATOM 717 N N . GLY A 1 90 ? -5.425 6.660 9.564 1.00 78.81 90 GLY A N 1
ATOM 718 C CA . GLY A 1 90 ? -6.112 6.905 10.832 1.00 78.81 90 GLY A CA 1
ATOM 719 C C . GLY A 1 90 ? -5.300 6.440 12.045 1.00 78.81 90 GLY A C 1
ATOM 720 O O . GLY A 1 90 ? -5.319 7.099 13.085 1.00 78.81 90 GLY A O 1
ATOM 721 N N . SER A 1 91 ? -4.503 5.374 11.912 1.00 79.56 91 SER A N 1
ATOM 722 C CA . SER A 1 91 ? -3.548 4.978 12.959 1.00 79.56 91 SER A CA 1
ATOM 723 C C . SER A 1 91 ? -2.432 6.015 13.153 1.00 79.56 91 SER A C 1
ATOM 725 O O . SER A 1 91 ? -2.017 6.242 14.289 1.00 79.56 91 SER A O 1
ATOM 727 N N . LEU A 1 92 ? -1.961 6.651 12.074 1.00 81.94 92 LEU A N 1
ATOM 728 C CA . LEU A 1 92 ? -0.987 7.743 12.139 1.00 81.94 92 LEU A CA 1
ATOM 729 C C . LEU A 1 92 ? -1.595 8.986 12.793 1.00 81.94 92 LEU A C 1
ATOM 731 O O . LEU A 1 92 ? -1.026 9.488 13.758 1.00 81.94 92 LEU A O 1
ATOM 735 N N . SER A 1 93 ? -2.764 9.444 12.334 1.00 82.81 93 SER A N 1
ATOM 736 C CA . SER A 1 93 ? -3.441 10.622 12.896 1.00 82.81 93 SER A CA 1
ATOM 737 C C . SER A 1 93 ? -3.707 10.482 14.394 1.00 82.81 93 SER A C 1
ATOM 739 O O . SER A 1 93 ? -3.432 11.418 15.139 1.00 82.81 93 SER A O 1
ATOM 741 N N . ASN A 1 94 ? -4.150 9.309 14.862 1.00 80.81 94 ASN A N 1
ATOM 742 C CA . ASN A 1 94 ? -4.331 9.066 16.298 1.00 80.81 94 ASN A CA 1
ATOM 743 C C . ASN A 1 94 ? -3.018 9.197 17.084 1.00 80.81 94 ASN A C 1
ATOM 745 O O . ASN A 1 94 ? -3.006 9.793 18.158 1.00 80.81 94 ASN A O 1
ATOM 749 N N . LYS A 1 95 ? -1.904 8.695 16.536 1.00 82.25 95 LYS A N 1
ATOM 750 C CA . LYS A 1 95 ? -0.589 8.789 17.181 1.00 82.25 95 LYS A CA 1
ATOM 751 C C . LYS A 1 95 ? -0.048 10.223 17.200 1.00 82.25 95 LYS A C 1
ATOM 753 O O . LYS A 1 95 ? 0.545 10.637 18.191 1.00 82.25 95 LYS A O 1
ATOM 758 N N . TYR A 1 96 ? -0.250 10.993 16.130 1.00 85.38 96 TYR A N 1
ATOM 759 C CA . TYR A 1 96 ? 0.138 12.408 16.105 1.00 85.38 96 TYR A CA 1
ATOM 760 C C . TYR A 1 96 ? -0.660 13.218 17.124 1.00 85.38 96 TYR A C 1
ATOM 762 O O . TYR A 1 96 ? -0.069 13.940 17.923 1.00 85.38 96 TYR A O 1
ATOM 770 N N . LEU A 1 97 ? -1.984 13.043 17.152 1.00 84.25 97 LEU A N 1
ATOM 771 C CA . LEU A 1 97 ? -2.843 13.736 18.107 1.00 84.25 97 LEU A CA 1
ATOM 772 C C . LEU A 1 97 ? -2.493 13.371 19.554 1.00 84.25 97 LEU A C 1
ATOM 774 O O . LEU A 1 97 ? -2.431 14.271 20.386 1.00 84.25 97 LEU A O 1
ATOM 778 N N . SER A 1 98 ? -2.185 12.104 19.862 1.00 79.62 98 SER A N 1
ATOM 779 C CA . SER A 1 98 ? -1.765 11.727 21.218 1.00 79.62 98 SER A CA 1
ATOM 780 C C . SER A 1 98 ? -0.458 12.409 21.632 1.00 79.62 98 SER A C 1
ATOM 782 O O . SER A 1 98 ? -0.376 12.913 22.744 1.00 79.62 98 SER A O 1
ATOM 784 N N . ILE A 1 99 ? 0.536 12.492 20.737 1.00 82.69 99 ILE A N 1
ATOM 785 C CA . ILE A 1 99 ? 1.817 13.171 21.013 1.00 82.69 99 ILE A CA 1
ATOM 786 C C . ILE A 1 99 ? 1.604 14.673 21.254 1.00 82.69 99 ILE A C 1
ATOM 788 O O . ILE A 1 99 ? 2.222 15.249 22.148 1.00 82.69 99 ILE A O 1
ATOM 792 N N . THR A 1 100 ? 0.727 15.315 20.478 1.00 81.94 100 THR A N 1
ATOM 793 C CA . THR A 1 100 ? 0.413 16.740 20.646 1.00 81.94 100 THR A CA 1
ATOM 794 C C . THR A 1 100 ? -0.330 17.017 21.956 1.00 81.94 100 THR A C 1
ATOM 796 O O . THR A 1 100 ? -0.047 18.027 22.592 1.00 81.94 100 THR A O 1
ATOM 799 N N . GLN A 1 101 ? -1.232 16.130 22.393 1.00 73.81 101 GLN A N 1
ATOM 800 C CA . GLN A 1 101 ? -1.948 16.277 23.669 1.00 73.81 101 GLN A CA 1
ATOM 801 C C . GLN A 1 101 ? -1.025 16.107 24.888 1.00 73.81 101 GLN A C 1
ATOM 803 O O . GLN A 1 101 ? -1.237 16.779 25.883 1.00 73.81 101 GLN A O 1
ATOM 808 N N . THR A 1 102 ? 0.018 15.268 24.821 1.00 67.38 102 THR A N 1
ATOM 809 C CA . THR A 1 102 ? 0.983 15.094 25.932 1.00 67.38 102 THR A CA 1
ATOM 810 C C . THR A 1 102 ? 1.967 16.262 26.078 1.00 67.38 102 THR A C 1
ATOM 812 O O . THR A 1 102 ? 2.632 16.384 27.100 1.00 67.38 102 THR A O 1
ATOM 815 N N . LYS A 1 103 ? 2.104 17.113 25.052 1.00 59.19 103 LYS A N 1
ATOM 816 C CA . LYS A 1 103 ? 2.952 18.318 25.097 1.00 59.19 103 LYS A CA 1
ATOM 817 C C . LYS A 1 103 ? 2.243 19.555 25.663 1.00 59.19 103 LYS A C 1
ATOM 819 O O . LYS A 1 103 ? 2.896 20.591 25.778 1.00 59.19 103 LYS A O 1
ATOM 824 N N . LYS A 1 104 ? 0.943 19.468 25.939 1.00 51.47 104 LYS A N 1
ATOM 825 C CA . LYS A 1 104 ? 0.137 20.547 26.510 1.00 51.47 104 LYS A CA 1
ATOM 826 C C . LYS A 1 104 ? -0.074 20.301 27.998 1.00 51.47 104 LYS A C 1
ATOM 828 O O . LYS A 1 104 ? -0.056 21.306 28.736 1.00 51.47 104 LYS A O 1
#

pLDDT: mean 75.57, std 8.54, range [51.47, 86.44]

Organism: NCBI:txid1076179

Sequence (104 aa):
MLWYFGLNLLFITGSTIQVALGRMSAMPYIRLFIAIPLFPLPQLLPAEAPAFLMHLSYRFYSMMLSTTIIAVVLSRIYRPRIWCAVCPVGSLSNKYLSITQTKK

Radius of gyration: 17.22 Å; chains: 1; bounding box: 36×36×51 Å

Secondary structure (DSSP, 8-state):
-HHHHHHHHHHHHHHHHHHHTTSS------EETTTEE------SS-----HHHHHHHHHHHHHHHHHHHHHHHHHHHS-TTTHHHHSHHHHHHHHHHHHHHHT-